Protein AF-A0A1C5PT36-F1 (afdb_monomer_lite)

Radius of gyration: 15.36 Å; chains: 1; bounding box: 46×20×37 Å

Foldseek 3Di:
DDPPDDFWDWAFDFDQQAVDTATEIGDTDGHPVCPPVCPSVVVVVVRVVVVVPPPPRDDYYDDDQLPPVVVVVSCVVVVDDQDQDHTVPGHSVRSVVSVVVSVVVVVVVD

Secondary structure (DSSP, 8-state):
--TT---EEEEEEEE-SSSS-EEEEEEEEE-GGGTTSSHHHHHHHHHHHHHTTSTT-PPPEE---TT-HHHHHHHHHTTPPPP-S-BTTB-HHHHHHHHHHHHHHHHHT-

Structure (mmCIF, N/CA/C/O backbone):
data_AF-A0A1C5PT36-F1
#
_entry.id   AF-A0A1C5PT36-F1
#
loop_
_atom_site.group_PDB
_atom_site.id
_atom_site.type_symbol
_atom_site.label_atom_id
_atom_site.label_alt_id
_atom_site.label_comp_id
_atom_site.label_asym_id
_atom_site.label_entity_id
_atom_site.label_seq_id
_atom_site.pdbx_PDB_ins_code
_atom_site.Cartn_x
_atom_site.Cartn_y
_atom_site.Cartn_z
_atom_site.occupancy
_atom_site.B_iso_or_equiv
_atom_site.auth_seq_id
_atom_site.auth_comp_id
_atom_site.auth_asym_id
_atom_site.auth_atom_id
_atom_site.pdbx_PDB_model_num
ATOM 1 N N . MET A 1 1 ? -21.704 7.227 15.503 1.00 60.16 1 MET A N 1
ATOM 2 C CA . MET A 1 1 ? -21.722 7.637 14.084 1.00 60.16 1 MET A CA 1
ATOM 3 C C . MET A 1 1 ? -23.163 7.868 13.721 1.00 60.16 1 MET A C 1
ATOM 5 O O . MET A 1 1 ? -23.989 7.021 14.051 1.00 60.16 1 MET A O 1
ATOM 9 N N . LYS A 1 2 ? -23.470 9.021 13.134 1.00 65.56 2 LYS A N 1
ATOM 10 C CA . LYS A 1 2 ? -24.811 9.248 12.587 1.00 65.56 2 LYS A CA 1
ATOM 11 C C . LYS A 1 2 ? -24.960 8.402 11.316 1.00 65.56 2 LYS A C 1
ATOM 13 O O . LYS A 1 2 ? -23.967 8.123 10.643 1.00 65.56 2 LYS A O 1
ATOM 18 N N . SER A 1 3 ? -26.179 7.971 11.002 1.00 72.75 3 SER A N 1
ATOM 19 C CA . SER A 1 3 ? -26.458 7.336 9.707 1.00 72.75 3 SER A CA 1
ATOM 20 C C . SER A 1 3 ? -26.074 8.310 8.577 1.00 72.75 3 SER A C 1
ATOM 22 O O . SER A 1 3 ? -26.355 9.501 8.702 1.00 72.75 3 SER A O 1
ATOM 24 N N . ASN A 1 4 ? -25.404 7.828 7.523 1.00 83.56 4 ASN A N 1
ATOM 25 C CA . ASN A 1 4 ? -24.843 8.600 6.391 1.00 83.56 4 ASN A CA 1
ATOM 26 C C . ASN A 1 4 ? -23.645 9.536 6.671 1.00 83.56 4 ASN A C 1
ATOM 28 O O . ASN A 1 4 ? -23.325 10.391 5.847 1.00 83.56 4 ASN A O 1
ATOM 32 N N . GLU A 1 5 ? -22.931 9.379 7.785 1.00 90.31 5 GLU A N 1
ATOM 33 C CA . GLU A 1 5 ? -21.683 10.121 8.017 1.00 90.31 5 GLU A CA 1
ATOM 34 C C . GLU A 1 5 ? -20.544 9.623 7.097 1.00 90.31 5 GLU A C 1
ATOM 36 O O . GLU A 1 5 ? -20.189 8.441 7.123 1.00 90.31 5 GLU A O 1
ATOM 41 N N . LEU A 1 6 ? -19.937 10.521 6.306 1.00 91.94 6 LEU A N 1
ATOM 42 C CA . LEU A 1 6 ? -18.735 10.211 5.524 1.00 91.94 6 LEU A CA 1
ATOM 43 C C . LEU A 1 6 ? -17.523 10.132 6.459 1.00 91.94 6 LEU A C 1
ATOM 45 O O . LEU A 1 6 ? -17.087 11.132 7.023 1.00 91.94 6 LEU A O 1
ATOM 49 N N . VAL A 1 7 ? -16.962 8.933 6.602 1.00 94.56 7 VAL A N 1
ATOM 50 C CA . VAL A 1 7 ? -15.887 8.652 7.571 1.00 94.56 7 VAL A CA 1
ATOM 51 C C . VAL A 1 7 ? -14.569 8.222 6.941 1.00 94.56 7 VAL A C 1
ATOM 53 O O . VAL A 1 7 ? -13.600 7.965 7.649 1.00 94.56 7 VAL A O 1
ATOM 56 N N . GLY A 1 8 ? -14.498 8.142 5.618 1.00 94.19 8 GLY A N 1
ATOM 57 C CA . GLY A 1 8 ? -13.261 7.839 4.918 1.00 94.19 8 GLY A CA 1
ATOM 58 C C . GLY A 1 8 ? -13.386 8.022 3.416 1.00 94.19 8 GLY A C 1
ATOM 59 O O . GLY A 1 8 ? -14.490 8.067 2.879 1.00 94.19 8 GLY A O 1
ATOM 60 N N . SER A 1 9 ? -12.241 8.137 2.758 1.00 94.94 9 SER A N 1
ATOM 61 C CA . SER A 1 9 ? -12.130 8.299 1.311 1.00 94.94 9 SER A CA 1
ATOM 62 C C . SER A 1 9 ? -10.903 7.554 0.798 1.00 94.94 9 SER A C 1
ATOM 64 O O . SER A 1 9 ? -9.918 7.417 1.525 1.00 94.94 9 SER A O 1
ATOM 66 N N . ALA A 1 10 ? -11.009 7.041 -0.423 1.00 96.75 10 ALA A N 1
ATOM 67 C CA . ALA A 1 10 ? -9.928 6.538 -1.262 1.00 96.75 10 ALA A CA 1
ATOM 68 C C . ALA A 1 10 ? -10.475 6.332 -2.682 1.00 96.75 10 ALA A C 1
ATOM 70 O O . ALA A 1 10 ? -11.683 6.165 -2.862 1.00 96.75 10 ALA A O 1
ATOM 71 N N . GLY A 1 11 ? -9.601 6.268 -3.683 1.00 96.44 11 GLY A N 1
ATOM 72 C CA . GLY A 1 11 ? -10.005 5.983 -5.060 1.00 96.44 11 GLY A CA 1
ATOM 73 C C . GLY A 1 11 ? -8.944 5.238 -5.857 1.00 96.44 11 GLY A C 1
ATOM 74 O O . GLY A 1 11 ? -7.784 5.190 -5.462 1.00 96.44 11 GLY A O 1
ATOM 75 N N . LEU A 1 12 ? -9.346 4.661 -6.989 1.00 96.06 12 LEU A N 1
ATOM 76 C CA . LEU A 1 12 ? -8.413 4.238 -8.033 1.00 96.06 12 LEU A CA 1
ATOM 77 C C . LEU A 1 12 ? -8.147 5.437 -8.945 1.00 96.06 12 LEU A C 1
ATOM 79 O O . LEU A 1 12 ? -9.094 6.065 -9.416 1.00 96.06 12 LEU A O 1
ATOM 83 N N . TRP A 1 13 ? -6.879 5.755 -9.182 1.00 94.62 13 TRP A N 1
ATOM 84 C CA . TRP A 1 13 ? -6.478 6.931 -9.955 1.00 94.62 13 TRP A CA 1
ATOM 85 C C . TRP A 1 13 ? -5.311 6.622 -10.886 1.00 94.62 13 TRP A C 1
ATOM 87 O O . TRP A 1 13 ? -4.482 5.773 -10.566 1.00 94.62 13 TRP A O 1
ATOM 97 N N . PHE A 1 14 ? -5.226 7.317 -12.022 1.00 92.12 14 PHE A N 1
ATOM 98 C CA . PHE A 1 14 ? -4.080 7.216 -12.927 1.00 92.12 14 PHE A CA 1
ATOM 99 C C . PHE A 1 14 ? -2.876 7.963 -12.343 1.00 92.12 14 PHE A C 1
ATOM 101 O O . PHE A 1 14 ? -2.852 9.192 -12.294 1.00 92.12 14 PHE A O 1
ATOM 108 N N . GLY A 1 15 ? -1.885 7.204 -11.886 1.00 90.00 15 GLY A N 1
ATOM 109 C CA . GLY A 1 15 ? -0.596 7.701 -11.433 1.00 90.00 15 GLY A CA 1
ATOM 110 C C . GLY A 1 15 ? 0.416 7.767 -12.574 1.00 90.00 15 GLY A C 1
ATOM 111 O O . GLY A 1 15 ? 0.357 6.998 -13.534 1.00 90.00 15 GLY A O 1
ATOM 112 N N . ASN A 1 16 ? 1.372 8.685 -12.441 1.00 92.38 16 ASN A N 1
ATOM 113 C CA . ASN A 1 16 ? 2.463 8.893 -13.397 1.00 92.38 16 ASN A CA 1
ATOM 114 C C . ASN A 1 16 ? 3.836 8.677 -12.748 1.00 92.38 16 ASN A C 1
ATOM 116 O O . ASN A 1 16 ? 4.827 9.209 -13.241 1.00 92.38 16 ASN A O 1
ATOM 120 N N . ASP A 1 17 ? 3.892 7.905 -11.658 1.00 92.69 17 ASP A N 1
ATOM 121 C CA . ASP A 1 17 ? 5.118 7.645 -10.888 1.00 92.69 17 ASP A CA 1
ATOM 122 C C . ASP A 1 17 ? 6.141 6.810 -11.675 1.00 92.69 17 ASP A C 1
ATOM 124 O O . ASP A 1 17 ? 7.331 6.847 -11.379 1.00 92.69 17 ASP A O 1
ATOM 128 N N . PHE A 1 18 ? 5.698 6.091 -12.706 1.00 92.44 18 PHE A N 1
ATOM 129 C CA . PHE A 1 18 ? 6.531 5.266 -13.581 1.00 92.44 18 PHE A CA 1
ATOM 130 C C . PHE A 1 18 ? 6.530 5.811 -15.014 1.00 92.44 18 PHE A C 1
ATOM 132 O O . PHE A 1 18 ? 5.771 6.731 -15.331 1.00 92.44 18 PHE A O 1
ATOM 139 N N . GLU A 1 19 ? 7.386 5.258 -15.878 1.00 90.25 19 GLU A N 1
ATOM 140 C CA . GLU A 1 19 ? 7.441 5.621 -17.305 1.00 90.25 19 GLU A CA 1
ATOM 141 C C . GLU A 1 19 ? 6.060 5.523 -17.961 1.00 90.25 19 GLU A C 1
ATOM 143 O O . GLU A 1 19 ? 5.591 6.467 -18.594 1.00 90.25 19 GLU A O 1
ATOM 148 N N . GLU A 1 20 ? 5.357 4.425 -17.695 1.00 88.50 20 GLU A N 1
ATOM 149 C CA . GLU A 1 20 ? 3.975 4.227 -18.113 1.00 88.50 20 GLU A CA 1
ATOM 150 C C . GLU A 1 20 ? 2.997 4.662 -17.021 1.00 88.50 20 GLU A C 1
ATOM 152 O O . GLU A 1 20 ? 3.211 4.404 -15.831 1.00 88.50 20 GLU A O 1
ATOM 157 N N . SER A 1 21 ? 1.878 5.264 -17.436 1.00 89.62 21 SER A N 1
ATOM 158 C CA . SER A 1 21 ? 0.785 5.574 -16.517 1.00 89.62 21 SER A CA 1
ATOM 159 C C . SER A 1 21 ? 0.167 4.287 -15.975 1.00 89.62 21 SER A C 1
ATOM 161 O O . SER A 1 21 ? -0.179 3.369 -16.724 1.00 89.62 21 SER A O 1
ATOM 163 N N . ARG A 1 22 ? 0.014 4.221 -14.653 1.00 91.19 22 ARG A N 1
ATOM 164 C CA . ARG A 1 22 ? -0.481 3.041 -13.941 1.00 91.19 22 ARG A CA 1
ATOM 165 C C . ARG A 1 22 ? -1.541 3.458 -12.943 1.00 91.19 22 ARG A C 1
ATOM 167 O O . ARG A 1 22 ? -1.421 4.486 -12.288 1.00 91.19 22 ARG A O 1
ATOM 174 N N . ILE A 1 23 ? -2.584 2.647 -12.814 1.00 94.06 23 ILE A N 1
ATOM 175 C CA . ILE A 1 23 ? -3.618 2.900 -11.814 1.00 94.06 23 ILE A CA 1
ATOM 176 C C . ILE A 1 23 ? -3.054 2.561 -10.428 1.00 94.06 23 ILE A C 1
ATOM 178 O O . ILE A 1 23 ? -2.533 1.464 -10.224 1.00 94.06 23 ILE A O 1
ATOM 182 N N . HIS A 1 24 ? -3.200 3.483 -9.479 1.00 95.38 24 HIS A N 1
ATOM 183 C CA . HIS A 1 24 ? -2.863 3.286 -8.073 1.00 95.38 24 HIS A CA 1
ATOM 184 C C . HIS A 1 24 ? -4.048 3.557 -7.155 1.00 95.38 24 HIS A C 1
ATOM 186 O O . HIS A 1 24 ? -5.048 4.151 -7.562 1.00 95.38 24 HIS A O 1
ATOM 192 N N . ILE A 1 25 ? -3.920 3.159 -5.893 1.00 96.81 25 ILE A N 1
ATOM 193 C CA . ILE A 1 25 ? -4.819 3.633 -4.842 1.00 96.81 25 ILE A CA 1
ATOM 194 C C . ILE A 1 25 ? -4.389 5.047 -4.435 1.00 96.81 25 ILE A C 1
ATOM 196 O O . ILE A 1 25 ? -3.272 5.246 -3.957 1.00 96.81 25 ILE A O 1
ATOM 200 N N . HIS A 1 26 ? -5.290 6.014 -4.604 1.00 93.19 26 HIS A N 1
ATOM 201 C CA . HIS A 1 26 ? -5.089 7.415 -4.260 1.00 93.19 26 HIS A CA 1
ATOM 202 C C . HIS A 1 26 ? -5.894 7.841 -3.027 1.00 93.19 26 HIS A C 1
ATOM 204 O O . HIS A 1 26 ? -7.043 7.437 -2.839 1.00 93.19 26 HIS A O 1
ATOM 210 N N . TYR A 1 27 ? -5.199 8.631 -2.202 1.00 85.69 27 TYR A N 1
ATOM 211 C CA . TYR A 1 27 ? -5.344 8.907 -0.768 1.00 85.69 27 TYR A CA 1
ATOM 212 C C . TYR A 1 27 ? -6.408 8.136 0.017 1.00 85.69 27 TYR A C 1
ATOM 214 O O . TYR A 1 27 ? -7.571 8.522 0.074 1.00 85.69 27 TYR A O 1
ATOM 222 N N . VAL A 1 28 ? -5.939 7.114 0.748 1.00 93.00 28 VAL A N 1
ATOM 223 C CA . VAL A 1 28 ? -6.705 6.438 1.802 1.00 93.00 28 VAL A CA 1
ATOM 224 C C . VAL A 1 28 ? -6.677 7.276 3.075 1.00 93.00 28 VAL A C 1
ATOM 226 O O . VAL A 1 28 ? -5.635 7.415 3.716 1.00 93.00 28 VAL A O 1
ATOM 229 N N . ALA A 1 29 ? -7.835 7.786 3.474 1.00 92.75 29 ALA A N 1
ATOM 230 C CA . ALA A 1 29 ? -8.019 8.519 4.717 1.00 92.75 29 ALA A CA 1
ATOM 231 C C . ALA A 1 29 ? -9.252 8.006 5.464 1.00 92.75 29 ALA A C 1
ATOM 233 O O . ALA A 1 29 ? -10.264 7.661 4.856 1.00 92.75 29 ALA A O 1
ATOM 234 N N . VAL A 1 30 ? -9.169 7.971 6.794 1.00 94.44 30 VAL A N 1
ATOM 235 C CA . VAL A 1 30 ? -10.289 7.651 7.690 1.00 94.44 30 VAL A CA 1
ATOM 236 C C . VAL A 1 30 ? -10.330 8.702 8.791 1.00 94.44 30 VAL A C 1
ATOM 238 O O . VAL A 1 30 ? -9.292 9.014 9.384 1.00 94.44 30 VAL A O 1
ATOM 241 N N . SER A 1 31 ? -11.519 9.242 9.060 1.00 93.62 31 SER A N 1
ATOM 242 C CA . SER A 1 31 ? -11.737 10.237 10.107 1.00 93.62 31 SER A CA 1
ATOM 243 C C . SER A 1 31 ? -11.296 9.697 11.468 1.00 93.62 31 SER A C 1
ATOM 245 O O . SER A 1 31 ? -11.495 8.522 11.778 1.00 93.62 31 SER A O 1
ATOM 247 N N . LEU A 1 32 ? -10.706 10.557 12.305 1.00 90.38 32 LEU A N 1
ATOM 248 C CA . LEU A 1 32 ? -10.182 10.176 13.627 1.00 90.38 32 LEU A CA 1
ATOM 249 C C . LEU A 1 32 ? -11.238 9.465 14.493 1.00 90.38 32 LEU A C 1
ATOM 251 O O . LEU A 1 32 ? -10.953 8.428 15.085 1.00 90.38 32 LEU A O 1
ATOM 255 N N . SER A 1 33 ? -12.482 9.955 14.486 1.00 91.31 33 SER A N 1
ATOM 256 C CA . SER A 1 33 ? -13.626 9.379 15.220 1.00 91.31 33 SER A CA 1
ATOM 257 C C . SER A 1 33 ? -14.043 7.974 14.747 1.00 91.31 33 SER A C 1
ATOM 259 O O . SER A 1 33 ? -14.813 7.268 15.418 1.00 91.31 33 SER A O 1
ATOM 261 N N . ALA A 1 34 ? -13.551 7.551 13.583 1.00 90.69 34 ALA A N 1
ATOM 262 C CA . ALA A 1 34 ? -13.879 6.285 12.948 1.00 90.69 34 ALA A CA 1
ATOM 263 C C . ALA A 1 34 ? -12.659 5.363 12.756 1.00 90.69 34 ALA A C 1
ATOM 265 O O . ALA A 1 34 ? -12.795 4.256 12.223 1.00 90.69 34 ALA A O 1
ATOM 266 N N . GLN A 1 35 ? -11.476 5.765 13.231 1.00 88.75 35 GLN A N 1
ATOM 267 C CA . GLN A 1 35 ? -10.288 4.911 13.241 1.00 88.75 35 GLN A CA 1
ATOM 268 C C . GLN A 1 35 ? -10.483 3.672 14.131 1.00 88.75 35 GLN A C 1
ATOM 270 O O . GLN A 1 35 ? -11.423 3.570 14.916 1.00 88.75 35 GLN A O 1
ATOM 275 N N . HIS A 1 36 ? -9.611 2.676 13.951 1.00 88.38 36 HIS A N 1
ATOM 276 C CA . HIS A 1 36 ? -9.635 1.382 14.655 1.00 88.38 36 HIS A CA 1
ATOM 277 C C . HIS A 1 36 ? -10.878 0.498 14.415 1.00 88.38 36 HIS A C 1
ATOM 279 O O . HIS A 1 36 ? -10.945 -0.614 14.928 1.00 88.38 36 HIS A O 1
ATOM 285 N N . LYS A 1 37 ? -11.809 0.911 13.545 1.00 92.62 37 LYS A N 1
ATOM 286 C CA . LYS A 1 37 ? -13.015 0.146 13.160 1.00 92.62 37 LYS A CA 1
ATOM 287 C C . LYS A 1 37 ? -12.865 -0.641 11.850 1.00 92.62 37 LYS A C 1
ATOM 289 O O . LYS A 1 37 ? -13.849 -0.937 11.186 1.00 92.62 37 LYS A O 1
ATOM 294 N N . LYS A 1 38 ? -11.627 -0.934 11.432 1.00 94.06 38 LYS A N 1
ATOM 295 C CA . LYS A 1 38 ? -11.288 -1.628 10.166 1.00 94.06 38 LYS A CA 1
ATOM 296 C C . LYS A 1 38 ? -11.808 -0.956 8.878 1.00 94.06 38 LYS A C 1
ATOM 298 O O . LYS A 1 38 ? -11.767 -1.566 7.815 1.00 94.06 38 LYS A O 1
ATOM 303 N N . ILE A 1 39 ? -12.210 0.315 8.931 1.00 95.38 39 ILE A N 1
ATOM 304 C CA . ILE A 1 39 ? -12.746 1.048 7.769 1.00 95.38 39 ILE A CA 1
ATOM 305 C C . ILE A 1 39 ? -11.723 1.126 6.630 1.00 95.38 39 ILE A C 1
ATOM 307 O O . ILE A 1 39 ? -12.052 0.793 5.497 1.00 95.38 39 ILE A O 1
ATOM 311 N N . ALA A 1 40 ? -10.466 1.474 6.928 1.00 95.62 40 ALA A N 1
ATOM 312 C CA . ALA A 1 40 ? -9.407 1.519 5.915 1.00 95.62 40 ALA A CA 1
ATOM 313 C C . ALA A 1 40 ? -9.211 0.156 5.228 1.00 95.62 40 ALA A C 1
ATOM 315 O O . ALA A 1 40 ? -9.069 0.092 4.012 1.00 95.62 40 ALA A O 1
ATOM 316 N N . GLN A 1 41 ? -9.266 -0.939 5.994 1.00 96.56 41 GLN A N 1
ATOM 317 C CA . GLN A 1 41 ? -9.166 -2.294 5.451 1.00 96.56 41 GLN A CA 1
ATOM 318 C C . GLN A 1 41 ? -10.337 -2.610 4.512 1.00 96.56 41 GLN A C 1
ATOM 320 O O . GLN A 1 41 ? -10.117 -3.164 3.436 1.00 96.56 41 GLN A O 1
ATOM 325 N N . ALA A 1 42 ? -11.564 -2.242 4.891 1.00 96.38 42 ALA A N 1
ATOM 326 C CA . ALA A 1 42 ? -12.748 -2.444 4.059 1.00 96.38 42 ALA A CA 1
ATOM 327 C C . ALA A 1 42 ? -12.673 -1.637 2.750 1.00 96.38 42 ALA A C 1
ATOM 329 O O . ALA A 1 42 ? -12.907 -2.194 1.678 1.00 96.38 42 ALA A O 1
ATOM 330 N N . ILE A 1 43 ? -12.274 -0.361 2.830 1.00 96.75 43 ILE A N 1
ATOM 331 C CA . ILE A 1 43 ? -12.065 0.512 1.665 1.00 96.75 43 ILE A CA 1
ATOM 332 C C . ILE A 1 43 ? -11.026 -0.099 0.717 1.00 96.75 43 ILE A C 1
ATOM 334 O O . ILE A 1 43 ? -11.311 -0.298 -0.461 1.00 96.75 43 ILE A O 1
ATOM 338 N N . LEU A 1 44 ? -9.844 -0.454 1.230 1.00 97.19 44 LEU A N 1
ATOM 339 C CA . LEU A 1 44 ? -8.763 -1.043 0.434 1.00 97.19 44 LEU A CA 1
ATOM 340 C C . LEU A 1 44 ? -9.190 -2.348 -0.236 1.00 97.19 44 LEU A C 1
ATOM 342 O O . LEU A 1 44 ? -8.976 -2.517 -1.430 1.00 97.19 44 LEU A O 1
ATOM 346 N N . THR A 1 45 ? -9.845 -3.240 0.509 1.00 96.38 45 THR A N 1
ATOM 347 C CA . THR A 1 45 ? -10.335 -4.517 -0.031 1.00 96.38 45 THR A CA 1
ATOM 348 C C . THR A 1 45 ? -11.307 -4.271 -1.183 1.00 96.38 45 THR A C 1
ATOM 350 O O . THR A 1 45 ? -11.189 -4.894 -2.236 1.00 96.3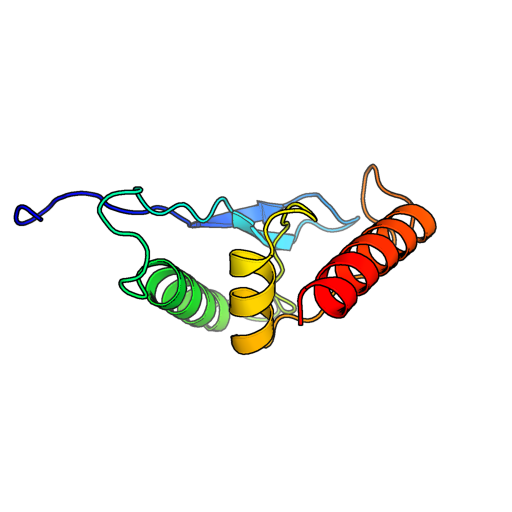8 45 THR A O 1
ATOM 353 N N . LYS A 1 46 ? -12.230 -3.313 -1.027 1.00 97.12 46 LYS A N 1
ATOM 354 C CA . LYS A 1 46 ? -13.173 -2.950 -2.087 1.00 97.12 46 LYS A CA 1
ATOM 355 C C . LYS A 1 46 ? -12.461 -2.405 -3.324 1.00 97.12 46 LYS A C 1
ATOM 357 O O . LYS A 1 46 ? -12.828 -2.795 -4.430 1.00 97.1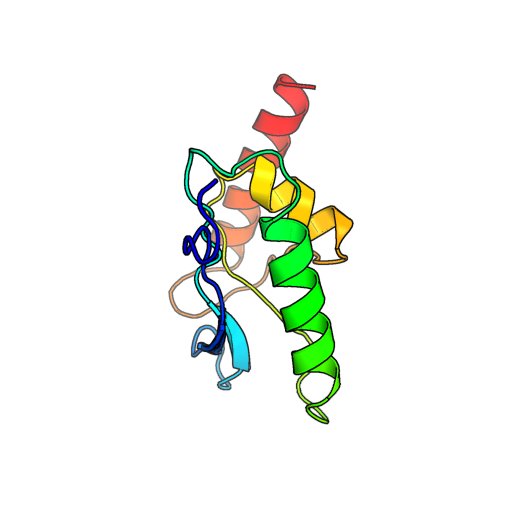2 46 LYS A O 1
ATOM 362 N N . LEU A 1 47 ? -11.453 -1.547 -3.155 1.00 97.06 47 LEU A N 1
ATOM 363 C CA . LEU A 1 47 ? -10.665 -1.025 -4.274 1.00 97.06 47 LEU A CA 1
ATOM 364 C C . LEU A 1 47 ? -9.870 -2.128 -4.977 1.00 97.06 47 LEU A C 1
ATOM 366 O O . LEU A 1 47 ? -9.877 -2.162 -6.203 1.00 97.06 47 LEU A O 1
ATOM 370 N N . CYS A 1 48 ? -9.271 -3.067 -4.238 1.00 95.25 48 CYS A N 1
ATOM 371 C CA . CYS A 1 48 ? -8.616 -4.236 -4.827 1.00 95.25 48 CYS A CA 1
ATOM 372 C C . CYS A 1 48 ? -9.604 -5.055 -5.672 1.00 95.25 48 CYS A C 1
ATOM 374 O O . CYS A 1 48 ? -9.317 -5.347 -6.826 1.00 95.25 48 CYS A O 1
ATOM 376 N N . MET A 1 49 ? -10.805 -5.340 -5.152 1.00 95.44 49 MET A N 1
ATOM 377 C CA . MET A 1 49 ? -11.854 -6.050 -5.902 1.00 95.44 49 MET A CA 1
ATOM 378 C C . MET A 1 49 ? -12.354 -5.277 -7.130 1.00 95.44 49 MET A C 1
ATOM 380 O O . MET A 1 49 ? -12.827 -5.877 -8.090 1.00 95.44 49 MET A O 1
ATOM 384 N N . MET A 1 50 ? -12.342 -3.943 -7.090 1.00 95.75 50 MET A N 1
ATOM 385 C CA . MET A 1 50 ? -12.703 -3.117 -8.246 1.00 95.75 50 MET A CA 1
ATOM 386 C C . MET A 1 50 ? -11.602 -3.133 -9.302 1.00 95.75 50 MET A C 1
ATOM 388 O O . MET A 1 50 ? -11.904 -3.212 -10.487 1.00 95.75 50 MET A O 1
ATOM 392 N N . TYR A 1 51 ? -10.346 -3.084 -8.869 1.00 95.50 51 TYR A N 1
ATOM 393 C CA . TYR A 1 51 ? -9.185 -3.137 -9.742 1.00 95.50 51 TYR A CA 1
ATOM 394 C C .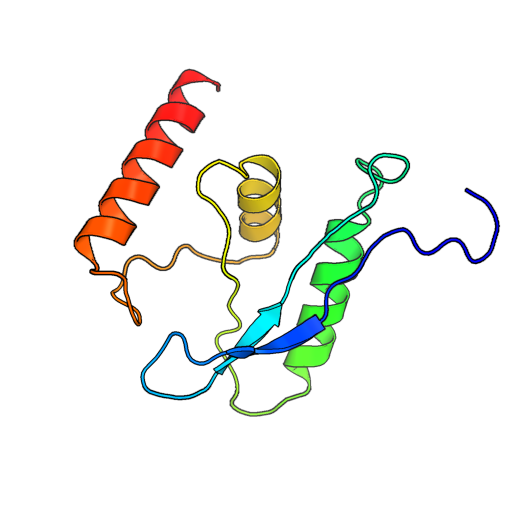 TYR A 1 51 ? -9.042 -4.489 -10.449 1.00 95.50 51 TYR A C 1
ATOM 396 O O . TYR A 1 51 ? -8.730 -4.522 -11.633 1.00 95.50 51 TYR A O 1
ATOM 404 N N . ASP A 1 52 ? 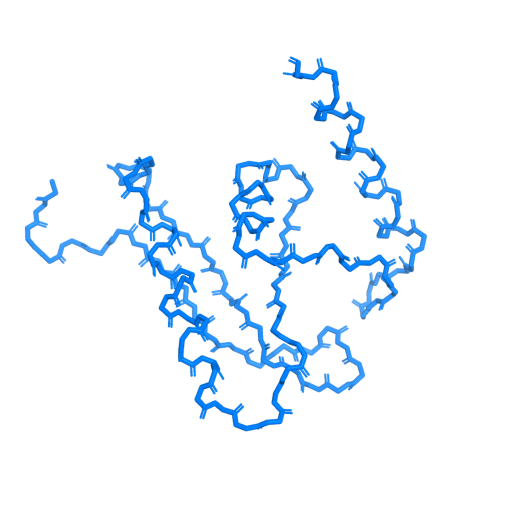-9.350 -5.584 -9.749 1.00 93.81 52 ASP A N 1
ATOM 405 C CA . ASP A 1 52 ? -9.346 -6.961 -10.270 1.00 93.81 52 ASP A CA 1
ATOM 406 C C . ASP A 1 52 ? -10.225 -7.133 -11.523 1.00 93.81 52 ASP A C 1
ATOM 408 O O . ASP A 1 52 ? -9.959 -7.950 -12.398 1.00 93.81 52 ASP A O 1
ATOM 412 N N . LYS A 1 53 ? -11.252 -6.288 -11.662 1.00 94.69 53 LYS A N 1
ATOM 413 C CA . LYS A 1 53 ? -12.153 -6.273 -12.821 1.00 94.69 53 LYS A CA 1
ATOM 414 C C . LYS A 1 53 ? -11.571 -5.572 -14.051 1.00 94.69 53 LYS A C 1
ATOM 416 O O . LYS A 1 53 ? -12.252 -5.519 -15.071 1.00 94.69 53 LYS A O 1
ATOM 421 N N . ILE A 1 54 ? -10.371 -4.992 -13.965 1.00 92.31 54 ILE A N 1
ATOM 422 C CA . ILE A 1 54 ? -9.731 -4.244 -15.052 1.00 92.31 54 ILE A CA 1
ATOM 423 C C . ILE A 1 54 ? -8.610 -5.108 -15.667 1.00 92.31 54 ILE A C 1
ATOM 425 O O . ILE A 1 54 ? -7.545 -5.251 -15.059 1.00 92.31 54 ILE A O 1
ATOM 429 N N . PRO A 1 55 ? -8.798 -5.672 -16.877 1.00 86.44 55 PRO A N 1
ATOM 430 C CA . PRO A 1 55 ? -7.820 -6.572 -17.488 1.00 86.44 55 PRO A CA 1
ATOM 431 C C . PRO A 1 55 ? -6.449 -5.922 -17.725 1.00 86.44 55 PRO A C 1
ATOM 433 O O . PRO A 1 55 ? -6.358 -4.769 -18.148 1.00 86.44 55 PRO A O 1
ATOM 436 N N . GLY A 1 56 ? -5.377 -6.686 -17.486 1.00 81.81 56 GLY A N 1
ATOM 437 C CA . GLY A 1 56 ? -4.002 -6.311 -17.841 1.00 81.81 56 GLY A CA 1
ATOM 438 C C . GLY A 1 56 ? -3.388 -5.172 -17.020 1.00 81.81 56 GLY A C 1
ATOM 439 O O . GLY A 1 56 ? -2.387 -4.605 -17.446 1.00 81.81 56 GLY A O 1
ATOM 440 N N . LYS A 1 57 ? -3.976 -4.793 -15.874 1.00 79.69 57 LYS A N 1
ATOM 441 C CA . LYS A 1 57 ? -3.496 -3.638 -15.097 1.00 79.69 57 LYS A CA 1
ATOM 442 C C . LYS A 1 57 ? -2.464 -3.949 -14.022 1.00 79.69 57 LYS A C 1
ATOM 444 O O . LYS A 1 57 ? -1.758 -3.021 -13.646 1.00 79.69 57 LYS A O 1
ATOM 449 N N . TYR A 1 58 ? -2.339 -5.199 -13.570 1.00 87.31 58 TYR A N 1
ATOM 450 C CA . TYR A 1 58 ? -1.403 -5.567 -12.501 1.00 87.31 58 TYR A CA 1
ATOM 451 C C . TYR A 1 58 ? 0.052 -5.159 -12.800 1.00 87.31 58 TYR A C 1
ATOM 453 O O . TYR A 1 58 ? 0.483 -5.220 -13.952 1.00 87.31 58 TYR A O 1
ATOM 461 N N . PRO A 1 59 ? 0.842 -4.833 -11.760 1.00 90.94 59 PRO A N 1
ATOM 462 C CA . PRO A 1 59 ? 0.470 -4.814 -10.339 1.00 90.94 59 PRO A CA 1
ATOM 463 C C . PRO A 1 59 ? -0.265 -3.529 -9.911 1.00 90.94 59 PRO A C 1
ATOM 465 O O . PRO A 1 59 ? 0.040 -2.437 -10.391 1.00 90.94 59 PRO A O 1
ATOM 468 N N . LEU A 1 60 ? -1.177 -3.652 -8.936 1.00 94.88 60 LEU A N 1
ATOM 469 C CA . LEU A 1 60 ? -1.727 -2.502 -8.207 1.00 94.88 60 LEU A CA 1
ATOM 470 C C . LEU A 1 60 ? -0.687 -1.985 -7.212 1.00 94.88 60 LEU A C 1
ATOM 472 O O . LEU A 1 60 ? -0.078 -2.772 -6.488 1.00 94.88 60 LEU A O 1
ATOM 476 N N . TYR A 1 61 ? -0.526 -0.666 -7.125 1.00 95.25 61 TYR A N 1
ATOM 477 C CA . TYR A 1 61 ? 0.373 -0.043 -6.157 1.00 95.25 61 TYR A CA 1
ATOM 478 C C . TYR A 1 61 ? -0.298 1.104 -5.395 1.00 95.25 61 TYR A C 1
ATOM 480 O O . TYR A 1 61 ? -1.401 1.547 -5.722 1.00 95.25 61 TYR A O 1
ATOM 488 N N . LEU A 1 62 ? 0.381 1.562 -4.346 1.00 95.56 62 LEU A N 1
ATOM 489 C CA . LEU A 1 62 ? 0.062 2.771 -3.597 1.00 95.56 62 LEU A CA 1
ATOM 490 C C . LEU A 1 62 ? 1.356 3.385 -3.067 1.00 95.56 62 LEU A C 1
ATOM 492 O O . LEU A 1 62 ? 2.338 2.675 -2.842 1.00 95.56 62 LEU A O 1
ATOM 496 N N . ALA A 1 63 ? 1.343 4.693 -2.837 1.00 92.38 63 ALA A N 1
ATOM 497 C CA . ALA A 1 63 ? 2.419 5.390 -2.145 1.00 92.38 63 ALA A CA 1
ATOM 498 C C . ALA A 1 63 ? 2.025 5.643 -0.684 1.00 92.38 63 ALA A C 1
ATOM 500 O O . ALA A 1 63 ? 0.876 5.961 -0.378 1.00 92.38 63 ALA A O 1
ATOM 501 N N . THR A 1 64 ? 2.983 5.514 0.232 1.00 91.75 64 THR A N 1
ATOM 502 C CA . THR A 1 64 ? 2.791 5.829 1.652 1.00 91.75 64 THR A CA 1
ATOM 503 C C . THR A 1 64 ? 4.032 6.503 2.211 1.00 91.75 64 THR A C 1
ATOM 505 O O . THR A 1 64 ? 5.142 6.272 1.738 1.00 91.75 64 THR A O 1
ATOM 508 N N . GLN A 1 65 ? 3.853 7.321 3.244 1.00 89.94 65 GLN A N 1
ATOM 509 C CA . GLN A 1 65 ? 4.975 7.887 3.983 1.00 89.94 65 GLN A CA 1
ATOM 510 C C . GLN A 1 65 ? 5.626 6.812 4.861 1.00 89.94 65 GLN A C 1
ATOM 512 O O . GLN A 1 65 ? 4.936 5.962 5.432 1.00 89.94 65 GLN A O 1
ATOM 517 N N . SER A 1 66 ? 6.950 6.887 5.014 1.00 89.06 66 SER A N 1
ATOM 518 C CA . SER A 1 66 ? 7.747 5.980 5.853 1.00 89.06 66 SER A CA 1
ATOM 519 C C . SER A 1 66 ? 7.282 5.956 7.313 1.00 89.06 66 SER A C 1
ATOM 521 O O . SER A 1 66 ? 7.384 4.938 7.987 1.00 89.06 66 SER A O 1
ATOM 523 N N . GLN A 1 67 ? 6.726 7.061 7.809 1.00 89.75 67 GLN A N 1
ATOM 524 C CA . GLN A 1 67 ? 6.263 7.186 9.191 1.00 89.75 67 GLN A CA 1
ATOM 525 C C . GLN A 1 67 ? 4.869 6.577 9.423 1.00 89.75 67 GLN A C 1
ATOM 527 O O . GLN A 1 67 ? 4.436 6.442 10.568 1.00 89.75 67 GLN A O 1
ATOM 532 N N . SER A 1 68 ? 4.146 6.182 8.370 1.00 90.75 68 SER A N 1
ATOM 533 C CA . SER A 1 68 ? 2.788 5.636 8.471 1.00 90.75 68 SER A CA 1
ATOM 534 C C . SER A 1 68 ? 2.790 4.143 8.829 1.00 90.75 68 SER A C 1
ATOM 536 O O . SER A 1 68 ? 2.197 3.326 8.129 1.00 90.75 68 SER A O 1
ATOM 538 N N . TYR A 1 69 ? 3.432 3.758 9.937 1.00 90.19 69 TYR A N 1
ATOM 539 C CA . TYR A 1 69 ? 3.644 2.353 10.327 1.00 90.19 69 TYR A CA 1
ATOM 540 C C . TYR A 1 69 ? 2.356 1.518 10.389 1.00 90.19 69 TYR A C 1
ATOM 542 O O . TYR A 1 69 ? 2.333 0.370 9.947 1.00 90.19 69 TYR A O 1
ATOM 550 N N . GLY A 1 70 ? 1.264 2.097 10.902 1.00 89.56 70 GLY A N 1
ATOM 551 C CA . GLY A 1 70 ? -0.041 1.433 10.939 1.00 89.56 70 GLY A CA 1
ATOM 552 C C . GLY A 1 70 ? -0.590 1.131 9.541 1.00 89.56 70 GLY A C 1
ATOM 553 O O . GLY A 1 70 ? -1.139 0.052 9.318 1.00 89.56 70 GLY A O 1
ATOM 554 N N . ALA A 1 71 ? -0.380 2.046 8.592 1.00 92.44 71 ALA A N 1
ATOM 555 C CA . ALA A 1 71 ? -0.758 1.864 7.196 1.00 92.44 71 ALA A CA 1
ATOM 556 C C . ALA A 1 71 ? 0.147 0.827 6.515 1.00 92.44 71 ALA A C 1
ATOM 558 O O . ALA A 1 71 ? -0.366 -0.118 5.932 1.00 92.44 71 ALA A O 1
ATOM 559 N N . ILE A 1 72 ? 1.471 0.914 6.694 1.00 92.56 72 ILE A N 1
ATOM 560 C CA . ILE A 1 72 ? 2.445 -0.066 6.175 1.00 92.56 72 ILE A CA 1
ATOM 561 C C . ILE A 1 72 ? 2.089 -1.489 6.635 1.00 92.56 72 ILE A C 1
ATOM 563 O O . ILE A 1 72 ? 2.023 -2.411 5.822 1.00 92.56 72 ILE A O 1
ATOM 567 N N . LYS A 1 73 ? 1.777 -1.666 7.927 1.00 91.50 73 LYS A N 1
ATOM 568 C CA . LYS A 1 73 ? 1.335 -2.952 8.486 1.00 91.50 73 LYS A CA 1
ATOM 569 C C . LYS A 1 73 ? 0.025 -3.439 7.863 1.00 91.50 73 LYS A C 1
ATOM 571 O O . LYS A 1 73 ? -0.119 -4.633 7.604 1.00 91.50 73 LYS A O 1
ATOM 576 N N . LEU A 1 74 ? -0.937 -2.543 7.643 1.00 94.38 74 LEU A N 1
ATOM 577 C CA . LEU A 1 74 ? -2.201 -2.875 6.983 1.00 94.38 74 LEU A CA 1
ATOM 578 C C . LEU A 1 74 ? -1.980 -3.298 5.524 1.00 94.38 74 LEU A C 1
ATOM 580 O O . LEU A 1 74 ? -2.496 -4.335 5.119 1.00 94.38 74 LEU A O 1
ATOM 584 N N . TYR A 1 75 ? -1.195 -2.538 4.761 1.00 95.31 75 TYR A N 1
ATOM 585 C CA . TYR A 1 75 ? -0.908 -2.826 3.356 1.00 95.31 75 TYR A CA 1
ATOM 586 C C . TYR A 1 75 ? -0.187 -4.165 3.196 1.00 95.31 75 TYR A C 1
ATOM 588 O O . TYR A 1 75 ? -0.603 -4.985 2.381 1.00 95.31 75 TYR A O 1
ATOM 596 N N . SER A 1 76 ? 0.811 -4.444 4.040 1.00 93.69 76 SER A N 1
ATOM 597 C CA . SER A 1 76 ? 1.512 -5.733 4.044 1.00 93.69 76 SER A CA 1
ATOM 598 C C . SER A 1 76 ? 0.568 -6.914 4.312 1.00 93.69 76 SER A C 1
ATOM 600 O O . SER A 1 76 ? 0.635 -7.923 3.616 1.00 9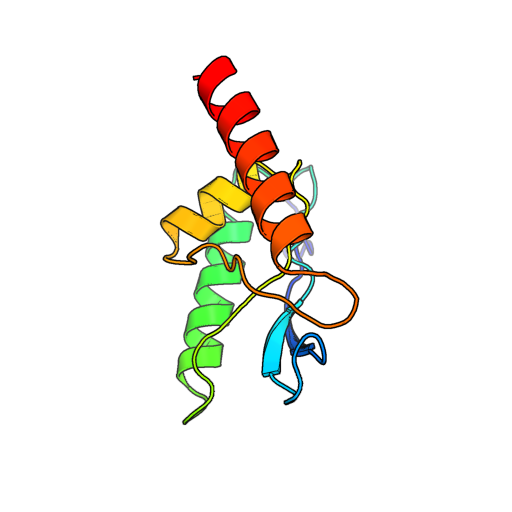3.69 76 SER A O 1
ATOM 602 N N . ARG A 1 77 ? -0.384 -6.779 5.249 1.00 94.25 77 ARG A N 1
ATOM 603 C CA . ARG A 1 77 ? -1.414 -7.808 5.509 1.00 94.25 77 ARG A CA 1
ATOM 604 C C . ARG A 1 77 ? -2.374 -8.032 4.340 1.00 94.25 77 ARG A C 1
ATOM 606 O O . ARG A 1 77 ? -2.993 -9.086 4.275 1.00 94.25 77 ARG A O 1
ATOM 613 N N . LEU A 1 78 ? -2.521 -7.046 3.458 1.00 94.81 78 LEU A N 1
ATOM 614 C CA . LEU A 1 78 ? -3.332 -7.132 2.243 1.00 94.81 78 LEU A CA 1
ATOM 615 C C . LEU A 1 78 ? -2.532 -7.633 1.029 1.00 94.81 78 LEU A C 1
ATOM 617 O O . LEU A 1 78 ? -3.069 -7.660 -0.073 1.00 94.81 78 LEU A O 1
ATOM 621 N N . GLY A 1 79 ? -1.269 -8.030 1.217 1.00 95.00 79 GLY A N 1
ATOM 622 C CA . GLY A 1 79 ? -0.426 -8.592 0.161 1.00 95.00 79 GLY A CA 1
ATOM 623 C C . GLY A 1 79 ? 0.383 -7.565 -0.631 1.00 95.00 79 GLY A C 1
ATOM 624 O O . GLY A 1 79 ? 1.094 -7.951 -1.555 1.00 95.00 79 GLY A O 1
ATOM 625 N N . PHE A 1 80 ? 0.336 -6.276 -0.274 1.00 95.31 80 PHE A N 1
ATOM 626 C CA . PHE A 1 80 ? 1.243 -5.299 -0.877 1.00 95.31 80 PHE A CA 1
ATOM 627 C C . PHE A 1 80 ? 2.676 -5.576 -0.428 1.00 95.31 80 PHE A C 1
ATOM 629 O O . PHE A 1 80 ? 2.973 -5.661 0.767 1.00 95.31 80 PHE A O 1
ATOM 636 N N . THR A 1 81 ? 3.573 -5.661 -1.402 1.00 94.25 81 THR A N 1
ATOM 637 C CA . THR A 1 81 ? 5.011 -5.766 -1.179 1.00 94.25 81 THR A CA 1
ATOM 638 C C . THR A 1 81 ? 5.673 -4.419 -1.399 1.00 94.25 81 THR A C 1
ATOM 640 O O . THR A 1 81 ? 5.222 -3.597 -2.197 1.00 94.25 81 THR A O 1
ATOM 643 N N . LEU A 1 82 ? 6.779 -4.196 -0.702 1.00 92.88 82 LEU A N 1
ATOM 644 C CA . LEU A 1 82 ? 7.562 -2.988 -0.867 1.00 92.88 82 LEU A CA 1
ATOM 645 C C . LEU A 1 82 ? 8.169 -2.906 -2.272 1.00 92.88 82 LEU A C 1
ATOM 647 O O . LEU A 1 82 ? 8.763 -3.869 -2.756 1.00 92.88 82 LEU A O 1
ATOM 651 N N . TYR A 1 83 ? 8.088 -1.726 -2.880 1.00 93.62 83 TYR A N 1
ATOM 652 C CA . TYR A 1 83 ? 8.827 -1.401 -4.091 1.00 93.62 83 TYR A CA 1
ATOM 653 C C . TYR A 1 83 ? 10.115 -0.657 -3.732 1.00 93.62 83 TYR A C 1
ATOM 655 O O . TYR A 1 83 ? 10.074 0.427 -3.153 1.00 93.62 83 TYR A O 1
ATOM 663 N N . LEU A 1 84 ? 11.259 -1.257 -4.062 1.00 93.94 84 LEU A N 1
ATOM 664 C CA . LEU A 1 84 ? 12.586 -0.705 -3.767 1.00 93.94 84 LEU A CA 1
ATOM 665 C C . LEU A 1 84 ? 13.251 -0.032 -4.968 1.00 93.94 84 LEU A C 1
ATOM 667 O O . LEU A 1 84 ? 14.326 0.532 -4.800 1.00 93.94 84 LEU A O 1
ATOM 671 N N . GLY A 1 85 ? 12.632 -0.102 -6.148 1.00 94.25 85 GLY A N 1
ATOM 672 C CA . GLY A 1 85 ? 13.170 0.465 -7.379 1.00 94.25 85 GLY A CA 1
ATOM 673 C C . GLY A 1 85 ? 13.112 1.992 -7.426 1.00 94.25 85 GLY A C 1
ATOM 674 O O . GLY A 1 85 ? 12.586 2.664 -6.529 1.00 94.25 85 GLY A O 1
ATOM 675 N N . ALA A 1 86 ? 13.664 2.533 -8.509 1.00 94.44 86 ALA A N 1
ATOM 676 C CA . ALA A 1 86 ? 13.520 3.938 -8.855 1.00 94.44 86 ALA A CA 1
ATOM 677 C C . ALA A 1 86 ? 12.118 4.228 -9.410 1.00 94.44 86 ALA A C 1
ATOM 679 O O . ALA A 1 86 ? 11.498 3.393 -10.064 1.00 94.44 86 ALA A O 1
ATOM 680 N N . TYR A 1 87 ? 11.638 5.438 -9.170 1.00 93.50 87 TYR A N 1
ATOM 681 C CA . TYR A 1 87 ? 10.422 5.982 -9.767 1.00 93.50 87 TYR A CA 1
ATOM 682 C C . TYR A 1 87 ? 10.631 7.483 -10.007 1.00 93.50 87 TYR A C 1
ATOM 684 O O . TYR A 1 87 ? 11.645 8.050 -9.585 1.00 93.50 87 TYR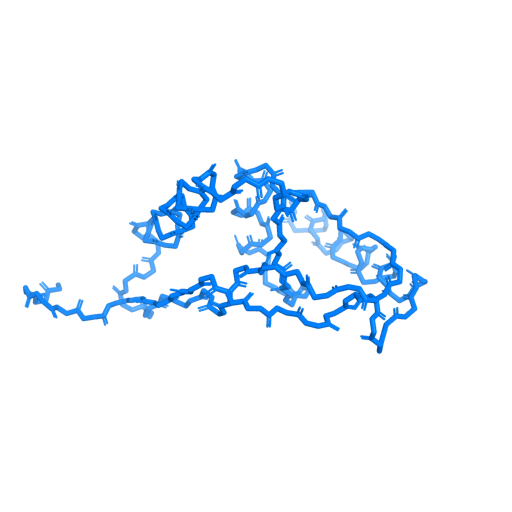 A O 1
ATOM 692 N N . LYS A 1 88 ? 9.718 8.157 -10.708 1.00 93.38 88 LYS A N 1
ATOM 693 C CA . LYS A 1 88 ? 9.892 9.575 -11.049 1.00 93.38 88 LYS A CA 1
ATOM 694 C C . LYS A 1 88 ? 10.109 10.414 -9.787 1.00 93.38 88 LYS A C 1
ATOM 696 O O . LYS A 1 88 ? 9.301 10.410 -8.864 1.00 93.38 88 LYS A O 1
ATOM 701 N N . GLY A 1 89 ? 11.236 11.125 -9.744 1.00 90.12 89 GLY A N 1
ATOM 702 C CA . GLY A 1 89 ? 11.633 11.944 -8.594 1.00 90.12 89 GLY A CA 1
ATOM 703 C C . GLY A 1 89 ? 12.240 11.177 -7.408 1.00 90.12 89 GLY A C 1
ATOM 704 O O . GLY A 1 89 ? 12.506 11.787 -6.370 1.00 90.12 89 GLY A O 1
ATOM 705 N N . CYS A 1 90 ? 12.494 9.868 -7.526 1.00 92.00 90 CYS A N 1
ATOM 706 C CA . CYS A 1 90 ? 13.122 9.073 -6.472 1.00 92.00 90 CYS A CA 1
ATOM 707 C C . CYS A 1 90 ? 14.080 8.007 -7.021 1.00 92.00 90 CYS A C 1
ATOM 709 O O . CYS A 1 90 ? 13.686 7.086 -7.734 1.00 92.00 90 CYS A O 1
ATOM 711 N N . ALA A 1 91 ? 15.351 8.108 -6.634 1.00 95.19 91 ALA A N 1
ATOM 712 C CA . ALA A 1 91 ? 16.350 7.097 -6.949 1.00 95.19 91 ALA A CA 1
ATOM 713 C C . ALA A 1 91 ? 16.144 5.820 -6.116 1.00 95.19 91 ALA A C 1
ATOM 715 O O . ALA A 1 91 ? 15.767 5.885 -4.946 1.00 95.19 91 ALA A O 1
ATOM 716 N N . GLU A 1 92 ? 16.505 4.668 -6.684 1.00 95.06 92 GLU A N 1
ATOM 717 C CA . GLU A 1 92 ? 16.459 3.354 -6.023 1.00 95.06 92 GLU A CA 1
ATOM 718 C C . GLU A 1 92 ? 17.135 3.364 -4.641 1.00 95.06 92 GLU A C 1
ATOM 720 O O . GLU A 1 92 ? 16.584 2.873 -3.655 1.00 95.06 92 GLU A O 1
ATOM 725 N N . GLN A 1 93 ? 18.308 3.999 -4.531 1.00 95.38 93 GLN A N 1
ATOM 726 C CA . GLN A 1 93 ? 19.031 4.093 -3.262 1.00 95.38 93 GLN A CA 1
ATOM 727 C C . GLN A 1 93 ? 18.221 4.821 -2.181 1.00 95.38 93 GLN A C 1
ATOM 729 O O . GLN A 1 93 ? 18.257 4.441 -1.012 1.00 95.38 93 GLN A O 1
ATOM 734 N N . LYS A 1 94 ? 17.448 5.844 -2.560 1.00 92.25 94 LYS A N 1
ATOM 735 C CA . LYS A 1 94 ? 16.590 6.578 -1.627 1.00 92.25 94 LYS A CA 1
ATOM 736 C C . LYS A 1 94 ? 15.439 5.697 -1.135 1.00 92.25 94 LYS A C 1
ATOM 738 O O . LYS A 1 94 ? 15.164 5.704 0.064 1.00 92.25 94 LYS A O 1
ATOM 743 N N . SER A 1 95 ? 14.829 4.898 -2.014 1.00 91.81 95 SER A N 1
ATOM 744 C CA . SER A 1 95 ? 13.810 3.903 -1.645 1.00 91.81 95 SER A CA 1
ATOM 745 C C . SER A 1 95 ? 14.364 2.859 -0.665 1.00 91.81 95 SER A C 1
ATOM 747 O O . SER A 1 95 ? 13.740 2.574 0.360 1.00 91.81 95 SER A O 1
ATOM 749 N N . LYS A 1 96 ? 15.574 2.341 -0.921 1.00 94.06 96 LYS A N 1
ATOM 750 C CA . LYS A 1 96 ? 16.263 1.391 -0.029 1.00 94.06 96 LYS A CA 1
ATOM 751 C C . LYS A 1 96 ? 16.567 1.991 1.343 1.00 94.06 96 LYS A C 1
ATOM 753 O O . LYS A 1 96 ? 16.231 1.374 2.352 1.00 94.06 96 LYS A O 1
ATOM 758 N N . ASN A 1 97 ? 17.121 3.203 1.388 1.00 93.12 97 ASN A N 1
ATOM 759 C CA . ASN A 1 97 ? 17.431 3.890 2.645 1.00 93.12 97 ASN A CA 1
ATOM 760 C C . ASN A 1 97 ? 16.158 4.168 3.459 1.00 93.12 97 ASN A C 1
ATOM 762 O O . ASN A 1 97 ? 16.124 3.956 4.669 1.00 93.12 97 ASN A O 1
ATOM 766 N N . ALA A 1 98 ? 15.081 4.602 2.795 1.00 89.44 98 ALA A N 1
ATOM 767 C CA . ALA A 1 98 ? 13.798 4.832 3.450 1.00 89.44 98 ALA A CA 1
ATOM 768 C C . ALA A 1 98 ? 13.268 3.553 4.112 1.00 89.44 98 ALA A C 1
ATOM 770 O O . ALA A 1 98 ? 12.771 3.605 5.237 1.00 89.44 98 ALA A O 1
ATOM 771 N N . TRP A 1 99 ? 13.402 2.406 3.445 1.00 90.44 99 TRP A N 1
ATOM 772 C CA . TRP A 1 99 ? 13.000 1.126 4.012 1.00 90.44 99 TRP A CA 1
ATOM 773 C C . TRP A 1 99 ? 13.871 0.679 5.181 1.00 90.44 99 TRP A C 1
ATOM 775 O O . TRP A 1 99 ? 13.329 0.267 6.205 1.00 90.44 99 TRP A O 1
ATOM 785 N N . GLN A 1 100 ? 15.195 0.797 5.057 1.00 91.38 100 GLN A N 1
ATOM 786 C CA . GLN A 1 100 ? 16.128 0.484 6.142 1.00 91.38 100 GLN A CA 1
ATOM 787 C C . GLN A 1 100 ? 15.739 1.243 7.415 1.00 91.38 100 GLN A C 1
ATOM 789 O O . GLN A 1 100 ? 15.449 0.606 8.429 1.00 91.38 100 GLN A O 1
ATOM 794 N N . ASN A 1 101 ? 15.552 2.562 7.312 1.00 88.12 101 ASN A N 1
ATOM 795 C CA . ASN A 1 101 ? 15.125 3.408 8.429 1.00 88.12 101 ASN A CA 1
ATOM 796 C C . ASN A 1 101 ? 13.792 2.948 9.045 1.00 88.12 101 ASN A C 1
ATOM 798 O O . ASN A 1 101 ? 13.655 2.869 10.265 1.00 88.12 101 ASN A O 1
ATOM 802 N N . VAL A 1 102 ? 12.794 2.617 8.214 1.00 87.44 102 VAL A N 1
ATOM 803 C CA . VAL A 1 102 ? 11.499 2.100 8.695 1.00 87.44 102 VAL A CA 1
ATOM 804 C C . VAL A 1 102 ? 11.683 0.792 9.455 1.00 87.44 102 VAL A C 1
ATOM 806 O O . VAL A 1 102 ? 11.118 0.631 10.535 1.00 87.44 102 VAL A O 1
ATOM 809 N N . THR A 1 103 ? 12.468 -0.143 8.917 1.00 86.12 103 THR A N 1
ATOM 810 C CA . THR A 1 103 ? 12.675 -1.448 9.553 1.00 86.12 103 THR A CA 1
ATOM 811 C C . THR A 1 103 ? 13.466 -1.362 10.848 1.00 86.12 103 THR A C 1
ATOM 813 O O . THR A 1 103 ? 13.133 -2.080 11.784 1.00 86.12 103 THR A O 1
ATOM 816 N N . GLU A 1 104 ? 14.458 -0.478 10.945 1.00 88.00 104 GLU A N 1
ATOM 817 C CA . GLU A 1 104 ? 15.181 -0.229 12.195 1.00 88.00 104 GLU A CA 1
ATOM 818 C C . GLU A 1 104 ? 14.235 0.283 13.279 1.00 88.00 104 GLU A C 1
ATOM 820 O O . GLU A 1 104 ? 14.170 -0.290 14.364 1.00 88.00 104 GLU A O 1
ATOM 825 N N . ILE A 1 105 ? 13.409 1.283 12.960 1.00 83.94 105 ILE A N 1
ATOM 826 C CA . ILE A 1 105 ? 12.427 1.819 13.910 1.00 83.94 105 ILE A CA 1
ATOM 827 C C . ILE A 1 105 ? 11.414 0.748 14.324 1.00 83.94 105 ILE A C 1
ATOM 829 O O . ILE A 1 105 ? 11.064 0.653 15.500 1.00 83.94 105 ILE A O 1
ATOM 833 N N . LEU A 1 106 ? 10.929 -0.057 13.374 1.00 78.75 106 LEU A N 1
ATOM 834 C CA . LEU A 1 106 ? 9.985 -1.134 13.665 1.00 78.75 106 LEU A CA 1
ATOM 835 C C . LEU A 1 106 ? 10.606 -2.244 14.521 1.00 78.75 106 LEU A C 1
ATOM 837 O O . LEU A 1 106 ? 9.902 -2.786 15.365 1.00 78.75 106 LEU A O 1
ATOM 841 N N . ARG A 1 107 ? 11.897 -2.560 14.346 1.00 81.81 107 ARG A N 1
ATOM 842 C CA . ARG A 1 107 ? 12.625 -3.532 15.180 1.00 81.81 107 ARG A CA 1
ATOM 843 C C . ARG A 1 107 ? 12.870 -3.012 16.593 1.00 81.81 107 ARG A C 1
ATOM 845 O O . ARG A 1 107 ? 12.717 -3.773 17.533 1.00 81.81 107 ARG A O 1
ATOM 852 N N . CYS A 1 108 ? 13.202 -1.731 16.752 1.00 76.50 108 CYS A N 1
ATOM 853 C CA . CYS A 1 108 ? 13.433 -1.129 18.070 1.00 76.50 108 CYS A CA 1
ATOM 854 C C . CYS A 1 108 ? 12.147 -0.921 18.892 1.00 76.50 108 CYS A C 1
ATOM 856 O O . CYS A 1 108 ? 12.228 -0.657 20.088 1.00 76.50 108 CYS A O 1
ATOM 858 N N . LYS A 1 109 ? 10.969 -0.969 18.255 1.00 63.88 109 LYS A N 1
ATOM 859 C CA . LYS A 1 109 ? 9.653 -0.801 18.901 1.00 63.88 109 LYS A CA 1
ATOM 860 C C . LYS A 1 109 ? 8.872 -2.112 19.076 1.00 63.88 109 LYS A C 1
ATOM 862 O O . LYS A 1 109 ? 7.740 -2.052 19.559 1.00 63.88 109 LYS A O 1
ATOM 867 N N . ALA A 1 110 ? 9.419 -3.235 18.609 1.00 54.00 110 ALA A N 1
ATOM 868 C CA . ALA A 1 110 ? 8.844 -4.574 18.746 1.00 54.00 110 ALA A CA 1
ATOM 869 C C . ALA A 1 110 ? 9.311 -5.225 20.052 1.00 54.00 110 ALA A C 1
ATOM 871 O O . ALA A 1 110 ? 8.483 -5.956 20.637 1.00 54.00 110 ALA A O 1
#

Sequence (110 aa):
MKSNELVGSAGLWFGNDFEESRIHIHYVAVSLSAQHKKIAQAILTKLCMMYDKIPGKYPLYLATQSQSYGAIKLYSRLGFTLYLGAYKGCAEQKSKNAWQNVTEILRCKA

pLDDT: mean 90.74, std 7.3, range [54.0, 97.19]